Protein AF-A0A534AQ71-F1 (afdb_monomer_lite)

pLDDT: mean 83.66, std 16.33, range [37.22, 97.5]

Structure (mmCIF, N/CA/C/O backbone):
data_AF-A0A534AQ71-F1
#
_entry.id   AF-A0A534AQ71-F1
#
loop_
_atom_site.group_PDB
_atom_site.id
_atom_site.type_symbol
_atom_site.label_atom_id
_atom_site.label_alt_id
_atom_site.label_comp_id
_atom_site.label_asym_id
_atom_site.label_entity_id
_atom_site.label_seq_id
_atom_site.pdbx_PDB_ins_code
_atom_site.Cartn_x
_atom_site.Cartn_y
_atom_site.Cartn_z
_atom_site.occupancy
_atom_site.B_iso_or_equiv
_atom_site.auth_seq_id
_atom_site.auth_comp_id
_atom_site.auth_asym_id
_atom_site.auth_atom_id
_atom_site.pdbx_PDB_model_num
ATOM 1 N N . MET A 1 1 ? 11.803 28.408 21.266 1.00 37.22 1 MET A N 1
ATOM 2 C CA . MET A 1 1 ? 10.571 28.155 20.490 1.00 37.22 1 MET A CA 1
ATOM 3 C C . MET A 1 1 ? 10.920 27.140 19.412 1.00 37.22 1 MET A C 1
ATOM 5 O O . MET A 1 1 ? 11.490 27.512 18.396 1.00 37.22 1 MET A O 1
ATOM 9 N N . VAL A 1 2 ? 10.740 25.851 19.698 1.00 37.94 2 VAL A N 1
ATOM 10 C CA . VAL A 1 2 ? 11.113 24.765 18.778 1.00 37.94 2 VAL A CA 1
ATOM 11 C C . VAL A 1 2 ? 10.155 24.807 17.592 1.00 37.94 2 VAL A C 1
ATOM 13 O O . VAL A 1 2 ? 8.966 24.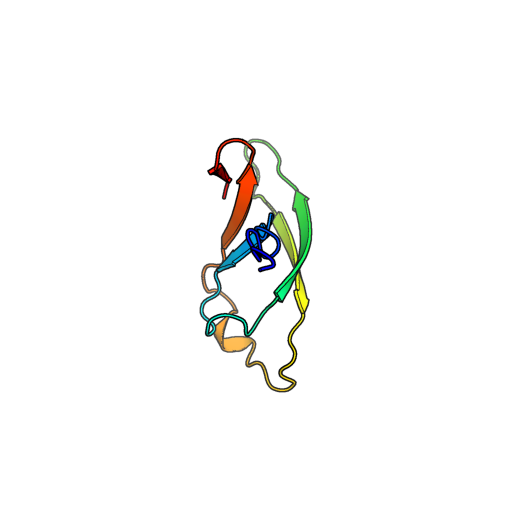543 17.763 1.00 37.94 2 VAL A O 1
ATOM 16 N N . ARG A 1 3 ? 10.649 25.164 16.402 1.00 41.31 3 ARG A N 1
ATOM 17 C CA . ARG A 1 3 ? 9.906 24.927 15.164 1.00 41.31 3 ARG A CA 1
ATOM 18 C C . ARG A 1 3 ? 9.898 23.423 14.916 1.00 41.31 3 ARG A C 1
ATOM 20 O O . ARG A 1 3 ? 10.923 22.836 14.595 1.00 41.31 3 ARG A O 1
ATOM 27 N N . ARG A 1 4 ? 8.746 22.795 15.155 1.00 45.50 4 ARG A N 1
ATOM 28 C CA . ARG A 1 4 ? 8.415 21.471 14.623 1.00 45.50 4 ARG A CA 1
ATOM 29 C C . ARG A 1 4 ? 8.036 21.655 13.146 1.00 45.50 4 ARG A C 1
ATOM 31 O O . ARG A 1 4 ? 6.862 21.719 12.819 1.00 45.50 4 ARG A O 1
ATOM 38 N N . GLU A 1 5 ? 9.041 21.803 12.296 1.00 42.81 5 GLU A N 1
ATOM 39 C CA . GLU A 1 5 ? 8.980 21.724 10.827 1.00 42.81 5 GLU A CA 1
ATOM 40 C C . GLU A 1 5 ? 10.106 20.721 10.499 1.00 42.81 5 GLU A C 1
ATOM 42 O O . GLU A 1 5 ? 11.256 21.014 10.799 1.00 42.81 5 GLU A O 1
ATOM 47 N N . ASP A 1 6 ? 9.940 19.463 10.094 1.00 43.56 6 ASP A N 1
ATOM 48 C CA . ASP A 1 6 ? 8.866 18.717 9.452 1.00 43.56 6 ASP A CA 1
ATOM 49 C C . ASP A 1 6 ? 8.541 17.441 10.248 1.00 43.56 6 ASP A C 1
ATOM 51 O O . ASP A 1 6 ? 9.421 16.641 10.585 1.00 43.56 6 ASP A O 1
ATOM 55 N N . SER A 1 7 ? 7.264 17.188 10.520 1.00 41.28 7 SER A N 1
ATOM 56 C CA . SER A 1 7 ? 6.801 15.861 10.922 1.00 41.28 7 SER A CA 1
ATOM 57 C C . SER A 1 7 ? 7.016 14.900 9.756 1.00 41.28 7 SER A C 1
ATOM 59 O O . SER A 1 7 ? 6.182 14.885 8.859 1.00 41.28 7 SER A O 1
ATOM 61 N N . MET A 1 8 ? 8.139 14.166 9.754 1.00 45.06 8 MET A N 1
ATOM 62 C CA . MET A 1 8 ? 8.437 13.007 8.893 1.00 45.06 8 MET A CA 1
ATOM 63 C C . MET A 1 8 ? 7.611 13.015 7.611 1.00 45.06 8 MET A C 1
ATOM 65 O O . MET A 1 8 ? 6.578 12.346 7.568 1.00 45.06 8 MET A O 1
ATOM 69 N N . ALA A 1 9 ? 8.006 13.810 6.609 1.00 52.59 9 ALA A N 1
ATOM 70 C CA . ALA A 1 9 ? 7.367 13.751 5.299 1.00 52.59 9 ALA A CA 1
ATOM 71 C C . ALA A 1 9 ? 7.279 12.266 4.918 1.00 52.59 9 ALA A C 1
ATOM 73 O O . ALA A 1 9 ? 8.316 11.623 4.733 1.00 52.59 9 ALA A O 1
ATOM 74 N N . ARG A 1 10 ? 6.064 11.690 4.963 1.00 61.81 10 ARG A N 1
ATOM 75 C CA . ARG A 1 10 ? 5.854 10.251 4.775 1.00 61.81 10 ARG A CA 1
ATOM 76 C C . ARG A 1 10 ? 6.315 9.967 3.352 1.00 61.81 10 ARG A C 1
ATOM 78 O O . ARG A 1 10 ? 5.598 10.251 2.400 1.00 61.81 10 ARG A O 1
ATOM 85 N N . LEU A 1 11 ? 7.540 9.456 3.222 1.00 75.50 11 LEU A N 1
ATOM 86 C CA . LEU A 1 11 ? 8.161 9.103 1.945 1.00 75.50 11 LEU A CA 1
ATOM 87 C C . LEU A 1 11 ? 7.262 8.162 1.140 1.00 75.50 11 LEU A C 1
ATOM 89 O O . LEU A 1 11 ? 7.325 8.172 -0.080 1.00 75.50 11 LEU A O 1
ATOM 93 N N . MET A 1 12 ? 6.411 7.387 1.812 1.00 82.56 12 MET A N 1
ATOM 94 C CA . MET A 1 12 ? 5.394 6.544 1.200 1.00 82.56 12 MET A CA 1
ATOM 95 C C . MET A 1 12 ? 4.039 6.792 1.869 1.00 82.56 12 MET A C 1
ATOM 97 O O . MET A 1 12 ? 3.924 6.726 3.096 1.00 82.56 12 MET A O 1
ATOM 101 N N . GLN A 1 13 ? 3.018 7.067 1.062 1.00 86.19 13 GLN A N 1
ATOM 102 C CA . GLN A 1 13 ? 1.618 7.167 1.475 1.00 86.19 13 GLN A CA 1
ATOM 103 C C . GLN A 1 13 ? 0.791 6.106 0.754 1.00 86.19 13 GLN A C 1
ATOM 105 O O . GLN A 1 13 ? 1.134 5.691 -0.351 1.00 86.19 13 GLN A O 1
ATOM 110 N N . ILE A 1 14 ? -0.294 5.658 1.381 1.00 89.31 14 ILE A N 1
ATOM 111 C CA . ILE A 1 14 ? -1.241 4.727 0.776 1.00 89.31 14 ILE A CA 1
ATOM 112 C C . ILE A 1 14 ? -2.634 5.344 0.779 1.00 89.31 14 ILE A C 1
ATOM 114 O O . ILE A 1 14 ? -3.068 5.906 1.782 1.00 89.31 14 ILE A O 1
ATOM 118 N N . THR A 1 15 ? -3.328 5.220 -0.345 1.00 90.62 15 THR A N 1
ATOM 119 C CA . THR A 1 15 ? -4.731 5.595 -0.485 1.00 90.62 15 THR A CA 1
ATOM 120 C C . THR A 1 15 ? -5.538 4.321 -0.646 1.00 90.62 15 THR A C 1
ATOM 122 O O . THR A 1 15 ? -5.281 3.519 -1.546 1.00 90.62 15 THR A O 1
ATOM 125 N N . THR A 1 16 ? -6.506 4.132 0.244 1.00 91.25 16 THR A N 1
ATOM 126 C CA . THR A 1 16 ? -7.416 2.984 0.233 1.00 91.25 16 THR A CA 1
ATOM 127 C C . THR A 1 16 ? -8.860 3.476 0.303 1.00 91.25 16 THR A C 1
ATOM 129 O O . THR A 1 16 ? -9.077 4.621 0.693 1.00 91.25 16 THR A O 1
ATOM 132 N N . PRO A 1 17 ? -9.852 2.634 -0.028 1.00 91.12 17 PRO A N 1
ATOM 133 C CA . PRO A 1 17 ? -11.267 2.972 0.145 1.00 91.12 17 PRO A CA 1
ATOM 134 C C . PRO A 1 17 ? -11.705 3.131 1.610 1.00 91.12 17 PRO A C 1
ATOM 136 O O . PRO A 1 17 ? -12.811 3.604 1.860 1.00 91.12 17 PRO A O 1
ATOM 139 N N . LEU A 1 18 ? -10.880 2.698 2.570 1.00 88.88 18 LEU A N 1
ATOM 140 C CA . LEU A 1 18 ? -11.127 2.911 3.994 1.00 88.88 18 LEU A CA 1
ATOM 141 C C . LEU A 1 18 ? -10.841 4.366 4.378 1.00 88.88 18 LEU A C 1
ATOM 143 O O . LEU A 1 18 ? -10.168 5.099 3.654 1.00 88.88 18 LEU A O 1
ATOM 147 N N . ALA A 1 19 ? -11.330 4.766 5.552 1.00 82.44 19 ALA A N 1
ATOM 148 C CA . ALA A 1 19 ? -11.036 6.079 6.110 1.00 82.44 19 ALA A CA 1
ATOM 149 C C . ALA A 1 19 ? -9.520 6.314 6.274 1.00 82.44 19 ALA A C 1
ATOM 151 O O . ALA A 1 19 ? -8.722 5.376 6.379 1.00 82.44 19 ALA A O 1
ATOM 152 N N . GLU A 1 20 ? -9.132 7.589 6.310 1.00 81.00 20 GLU A N 1
ATOM 153 C CA . GLU A 1 20 ? -7.741 7.991 6.514 1.00 81.00 20 GLU A CA 1
ATOM 154 C C . GLU A 1 20 ? -7.170 7.414 7.822 1.00 81.00 20 GLU A C 1
ATOM 156 O O . GLU A 1 20 ? -7.882 7.223 8.808 1.00 81.00 20 GLU A O 1
ATOM 161 N N . ASP A 1 21 ? -5.871 7.100 7.808 1.00 80.31 21 ASP A N 1
ATOM 162 C CA . ASP A 1 21 ? -5.104 6.546 8.935 1.00 80.31 21 ASP A CA 1
ATOM 163 C C . ASP A 1 21 ? -5.610 5.204 9.525 1.00 80.31 21 ASP A C 1
ATOM 165 O O . ASP A 1 21 ? -5.072 4.734 10.530 1.00 80.31 21 ASP A O 1
ATOM 169 N N . VAL A 1 22 ? -6.567 4.519 8.880 1.00 87.06 22 VAL A N 1
ATOM 170 C CA . VAL A 1 22 ? -6.967 3.143 9.253 1.00 87.06 22 VAL A CA 1
ATOM 171 C C . VAL A 1 22 ? -5.855 2.139 8.943 1.00 87.06 22 VAL A C 1
ATOM 173 O O . VAL A 1 22 ? -5.606 1.220 9.728 1.00 87.06 22 VAL A O 1
ATOM 176 N N . LEU A 1 23 ? -5.179 2.317 7.805 1.00 89.19 23 LEU A N 1
ATOM 177 C CA . LEU A 1 23 ? -4.082 1.470 7.347 1.00 89.19 23 LEU A CA 1
ATOM 178 C C . LEU A 1 23 ? -2.800 2.292 7.211 1.00 89.19 23 LEU A C 1
ATOM 180 O O . LEU A 1 23 ? -2.743 3.286 6.490 1.00 89.19 23 LEU A O 1
ATOM 184 N N . LEU A 1 24 ? -1.753 1.844 7.895 1.00 89.19 24 LEU A N 1
ATOM 185 C CA . LEU A 1 24 ? -0.435 2.462 7.911 1.00 89.19 24 LEU A CA 1
ATOM 186 C C . LEU A 1 24 ? 0.534 1.635 7.071 1.00 89.19 24 LEU A C 1
ATOM 188 O O . LEU A 1 24 ? 0.647 0.420 7.239 1.00 89.19 24 LEU A O 1
ATOM 192 N N . PHE A 1 25 ? 1.263 2.301 6.181 1.00 90.00 25 PHE A N 1
ATOM 193 C CA . PHE A 1 25 ? 2.255 1.655 5.330 1.00 90.00 25 PHE A CA 1
ATOM 194 C C . PHE A 1 25 ? 3.412 1.066 6.150 1.00 90.00 25 PHE A C 1
ATOM 196 O O . PHE A 1 25 ? 3.995 1.759 6.985 1.00 90.00 25 PHE A O 1
ATOM 203 N N . GLN A 1 26 ? 3.793 -0.184 5.864 1.00 91.25 26 GLN A N 1
ATOM 204 C CA . GLN A 1 26 ? 4.981 -0.815 6.450 1.00 91.25 26 GLN A CA 1
ATOM 205 C C . GLN A 1 26 ? 5.983 -1.279 5.390 1.00 91.25 26 GLN A C 1
ATOM 207 O O . GLN A 1 26 ? 7.184 -1.057 5.545 1.00 91.25 26 GLN A O 1
ATOM 212 N N . ARG A 1 27 ? 5.517 -1.964 4.341 1.00 92.50 27 ARG A N 1
ATOM 213 C CA . ARG A 1 27 ? 6.386 -2.606 3.346 1.00 92.50 27 ARG A CA 1
ATOM 214 C C . ARG A 1 27 ? 5.680 -2.728 2.001 1.00 92.50 27 ARG A C 1
ATOM 216 O O . ARG A 1 27 ? 4.488 -3.016 1.957 1.00 92.50 27 ARG A O 1
ATOM 223 N N . LEU A 1 28 ? 6.448 -2.579 0.925 1.00 92.50 28 LEU A N 1
ATOM 224 C CA . LEU A 1 28 ? 6.029 -2.833 -0.451 1.00 92.50 28 LEU A CA 1
ATOM 225 C C . LEU A 1 28 ? 7.105 -3.655 -1.166 1.00 92.50 28 LEU A C 1
ATOM 227 O O . LEU A 1 28 ? 8.276 -3.275 -1.160 1.00 92.50 28 LEU A O 1
ATOM 231 N N . HIS A 1 29 ? 6.695 -4.747 -1.804 1.00 94.94 29 HIS A N 1
ATOM 232 C CA . HIS A 1 29 ? 7.477 -5.466 -2.805 1.00 94.94 29 HIS A CA 1
ATOM 233 C C . HIS A 1 29 ? 6.794 -5.310 -4.162 1.00 94.94 29 HIS A C 1
ATOM 235 O O . HIS A 1 29 ? 5.586 -5.512 -4.271 1.00 94.94 29 HIS A O 1
ATOM 241 N N . VAL A 1 30 ? 7.563 -4.924 -5.179 1.00 94.12 30 VAL A N 1
ATOM 242 C CA . VAL A 1 30 ? 7.062 -4.696 -6.537 1.00 94.12 30 VAL A CA 1
ATOM 243 C C . VAL A 1 30 ? 7.761 -5.640 -7.494 1.00 94.12 30 VAL A C 1
ATOM 245 O O . VAL A 1 30 ? 8.991 -5.724 -7.489 1.00 94.12 30 VAL A O 1
ATOM 248 N N . TYR A 1 31 ? 6.974 -6.313 -8.322 1.00 96.50 31 TYR A N 1
ATOM 249 C CA . TYR A 1 31 ? 7.454 -7.088 -9.450 1.00 96.50 31 TYR A CA 1
ATOM 250 C C . TYR A 1 31 ? 6.815 -6.557 -10.733 1.00 96.50 31 TYR A C 1
ATOM 252 O O . TYR A 1 31 ? 5.593 -6.485 -10.855 1.00 96.50 31 TYR A O 1
ATOM 260 N N . GLU A 1 32 ? 7.660 -6.159 -11.679 1.00 95.75 32 GLU A N 1
ATOM 261 C CA . GLU A 1 32 ? 7.262 -5.563 -12.951 1.00 95.75 32 GLU A CA 1
ATOM 262 C C . GLU A 1 32 ? 8.112 -6.153 -14.076 1.00 95.75 32 GLU A C 1
ATOM 264 O O . GLU A 1 32 ? 9.338 -6.220 -13.976 1.00 95.75 32 GLU A O 1
ATOM 269 N N . GLU A 1 33 ? 7.461 -6.539 -15.173 1.00 97.50 33 GLU A N 1
ATOM 270 C CA . GLU A 1 33 ? 8.114 -6.955 -16.412 1.00 97.50 33 GLU A CA 1
ATOM 271 C C . GLU A 1 33 ? 7.420 -6.318 -17.616 1.00 97.50 33 GLU A C 1
ATOM 273 O O . GLU A 1 33 ? 6.202 -6.124 -17.635 1.00 97.50 33 GLU A O 1
ATOM 278 N N . LEU A 1 34 ? 8.193 -6.010 -18.659 1.00 97.12 34 LEU A N 1
ATOM 279 C CA . LEU A 1 34 ? 7.642 -5.432 -19.882 1.00 97.12 34 LEU A CA 1
ATOM 280 C C . LEU A 1 34 ? 6.612 -6.380 -20.512 1.00 97.12 34 LEU A C 1
ATOM 282 O O . LEU A 1 34 ? 6.899 -7.547 -20.768 1.00 97.12 34 LEU A O 1
ATOM 286 N N . SER A 1 35 ? 5.431 -5.844 -20.827 1.00 96.44 35 SER A N 1
ATOM 287 C CA . SER A 1 35 ? 4.304 -6.584 -21.423 1.00 96.44 35 SER A CA 1
ATOM 288 C C . SER A 1 35 ? 3.736 -7.713 -20.554 1.00 96.44 35 SER A C 1
ATOM 290 O O . SER A 1 35 ? 3.073 -8.613 -21.072 1.00 96.44 35 SER A O 1
ATOM 292 N N . ARG A 1 36 ? 3.958 -7.669 -19.236 1.00 96.12 36 ARG A N 1
ATOM 293 C CA . ARG A 1 36 ? 3.294 -8.549 -18.270 1.00 96.12 36 ARG A CA 1
ATOM 294 C C . ARG A 1 36 ? 2.521 -7.736 -17.231 1.00 96.12 36 ARG A C 1
ATOM 296 O O . ARG A 1 36 ? 2.856 -6.574 -17.004 1.00 96.12 36 ARG A O 1
ATOM 303 N N . PRO A 1 37 ? 1.497 -8.328 -16.593 1.00 96.62 37 PRO A N 1
ATOM 304 C CA . PRO A 1 37 ? 0.877 -7.726 -15.422 1.00 96.62 37 PRO A CA 1
ATOM 305 C C . PRO A 1 37 ? 1.917 -7.485 -14.327 1.00 96.62 37 PRO A C 1
ATOM 307 O O . PRO A 1 37 ? 2.757 -8.346 -14.064 1.00 96.62 37 PRO A O 1
ATOM 310 N N . PHE A 1 38 ? 1.847 -6.314 -13.707 1.00 95.31 38 PHE A N 1
ATOM 311 C CA . PHE A 1 38 ? 2.626 -5.996 -12.520 1.00 95.31 38 PHE A CA 1
ATOM 312 C C . PHE A 1 38 ? 1.982 -6.613 -11.276 1.00 95.31 38 PHE A C 1
ATOM 314 O O . PHE A 1 38 ? 0.774 -6.862 -11.241 1.00 95.31 38 PHE A O 1
ATOM 321 N N . GLU A 1 39 ? 2.783 -6.807 -10.233 1.00 96.00 39 GLU A N 1
ATOM 322 C CA . GLU A 1 39 ? 2.313 -7.235 -8.920 1.00 96.00 39 GLU A CA 1
ATOM 323 C C . GLU A 1 39 ? 2.913 -6.349 -7.825 1.00 96.00 39 GLU A C 1
ATOM 325 O O . GLU A 1 39 ? 4.122 -6.105 -7.775 1.00 96.00 39 GLU A O 1
ATOM 330 N N . HIS A 1 40 ? 2.053 -5.888 -6.917 1.00 94.38 40 HIS A N 1
ATOM 331 C CA . HIS A 1 40 ? 2.441 -5.136 -5.730 1.00 94.38 40 HIS A CA 1
ATOM 332 C C . HIS A 1 40 ? 1.995 -5.899 -4.484 1.00 94.38 40 HIS A C 1
ATOM 334 O O . HIS A 1 40 ? 0.803 -5.999 -4.198 1.00 94.38 40 HIS A O 1
ATOM 340 N N . GLN A 1 41 ? 2.953 -6.410 -3.716 1.00 95.94 41 GLN A N 1
ATOM 341 C CA . GLN A 1 41 ? 2.692 -7.044 -2.428 1.00 95.94 41 GLN A CA 1
ATOM 342 C C . GLN A 1 41 ? 2.904 -6.025 -1.307 1.00 95.94 41 GLN A C 1
ATOM 344 O O . GLN A 1 41 ? 4.022 -5.558 -1.070 1.00 95.94 41 GLN A O 1
ATOM 349 N N . LEU A 1 42 ? 1.816 -5.672 -0.623 1.00 93.62 42 LEU A N 1
ATOM 350 C CA . LEU A 1 42 ? 1.780 -4.655 0.427 1.00 93.62 42 LEU A CA 1
ATOM 351 C C . LEU A 1 42 ? 1.609 -5.288 1.806 1.00 93.62 42 LEU A C 1
ATOM 353 O O . LEU A 1 42 ? 0.755 -6.147 2.010 1.00 93.62 42 LEU A O 1
ATOM 357 N N . THR A 1 43 ? 2.386 -4.810 2.775 1.00 94.25 43 THR A N 1
ATOM 358 C CA . THR A 1 43 ? 2.142 -5.059 4.199 1.00 94.25 43 THR A CA 1
ATOM 359 C C . THR A 1 43 ? 1.751 -3.750 4.863 1.00 94.25 43 THR A C 1
ATOM 361 O O . THR A 1 43 ? 2.486 -2.759 4.788 1.00 94.25 43 THR A O 1
ATOM 364 N N . LEU A 1 44 ? 0.584 -3.761 5.503 1.00 91.50 44 LEU A N 1
ATOM 365 C CA . LEU A 1 44 ? -0.023 -2.616 6.170 1.00 91.50 44 LEU A CA 1
ATOM 366 C C . LEU A 1 44 ? -0.305 -2.973 7.626 1.00 91.50 44 LEU A C 1
ATOM 368 O O . LEU A 1 44 ? -0.595 -4.124 7.948 1.00 91.50 44 LEU A O 1
ATOM 372 N N . LEU A 1 45 ? -0.230 -1.977 8.499 1.00 91.69 45 LEU A N 1
ATOM 373 C CA . LEU A 1 45 ? -0.530 -2.109 9.918 1.00 91.69 45 LEU A CA 1
ATOM 374 C C . LEU A 1 45 ? -1.797 -1.326 10.245 1.00 91.69 45 LEU A C 1
ATOM 376 O O . LEU A 1 45 ? -2.003 -0.238 9.717 1.00 91.69 45 LEU A O 1
ATOM 380 N N . SER A 1 46 ? -2.614 -1.844 11.156 1.00 91.12 46 SER A N 1
ATOM 381 C CA . SER A 1 46 ? -3.737 -1.104 11.725 1.00 91.12 46 SER A CA 1
ATOM 382 C C . SER A 1 46 ? -3.680 -1.152 13.244 1.00 91.12 46 SER A C 1
ATOM 384 O O . SER A 1 46 ? -3.279 -2.158 13.829 1.00 91.12 46 SER A O 1
ATOM 386 N N . ALA A 1 47 ? -4.089 -0.059 13.883 1.00 91.12 47 ALA A N 1
ATOM 387 C CA . ALA A 1 47 ? -4.376 -0.052 15.313 1.00 91.12 47 ALA A CA 1
ATOM 388 C C . ALA A 1 47 ? -5.773 -0.627 15.620 1.00 91.12 47 ALA A C 1
ATOM 390 O O . ALA A 1 47 ? -6.041 -1.018 16.757 1.00 91.12 47 ALA A O 1
ATOM 391 N N . GLN A 1 48 ? -6.655 -0.676 14.617 1.00 91.12 48 GLN A N 1
ATOM 392 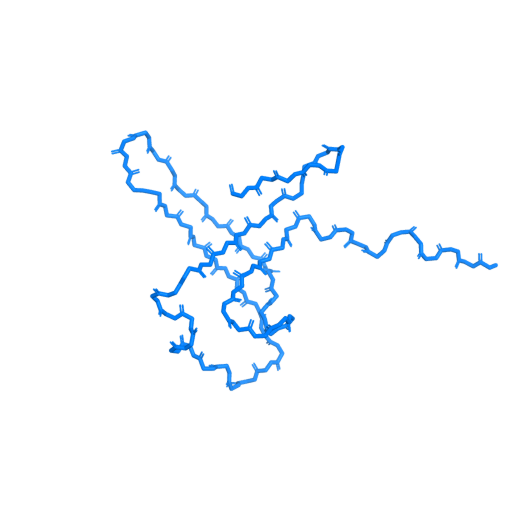C CA . GLN A 1 48 ? -7.995 -1.242 14.730 1.00 91.12 48 GLN A CA 1
ATOM 393 C C . GLN A 1 48 ? -7.919 -2.765 14.609 1.00 91.12 48 GLN A C 1
ATOM 395 O O . G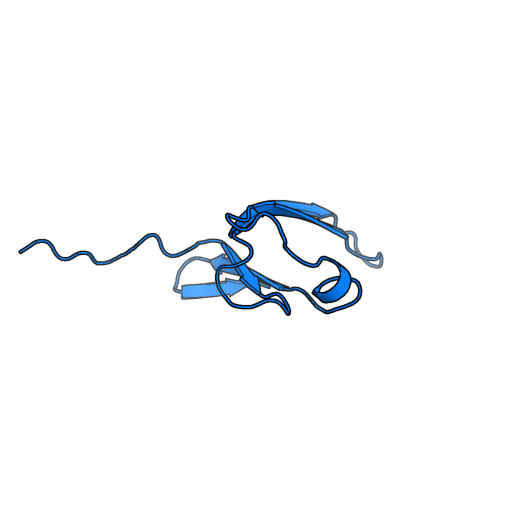LN A 1 48 ? -7.131 -3.304 13.831 1.00 91.12 48 GLN A O 1
ATOM 400 N N . LYS A 1 49 ? -8.728 -3.469 15.403 1.00 87.25 49 LYS A N 1
ATOM 401 C CA . LYS A 1 49 ? -8.759 -4.943 15.408 1.00 87.25 49 LYS A CA 1
ATOM 402 C C . LYS A 1 49 ? -9.832 -5.510 14.480 1.00 87.25 49 LYS A C 1
ATOM 404 O O . LYS A 1 49 ? -9.811 -6.699 14.188 1.00 87.25 49 LYS A O 1
ATOM 409 N N . ASP A 1 50 ? -10.755 -4.664 14.046 1.00 88.88 50 ASP A N 1
ATOM 410 C CA . ASP A 1 50 ? -12.017 -4.985 13.387 1.00 88.88 50 ASP A CA 1
ATOM 411 C C . ASP A 1 50 ? -12.126 -4.347 11.993 1.00 88.88 50 ASP A C 1
ATOM 413 O O . ASP A 1 50 ? -13.203 -3.965 11.545 1.00 88.88 50 ASP A O 1
ATOM 417 N N . VAL A 1 51 ? -11.003 -4.250 11.276 1.00 89.12 51 VAL A N 1
ATOM 418 C CA . VAL A 1 51 ? -10.997 -3.758 9.893 1.00 89.12 51 VAL A CA 1
ATOM 419 C C . VAL A 1 51 ? -11.753 -4.733 8.989 1.00 89.12 51 VAL A C 1
ATOM 421 O O . VAL A 1 51 ? -11.358 -5.890 8.840 1.00 89.12 51 VAL A O 1
ATOM 424 N N . ASN A 1 52 ? -12.815 -4.249 8.345 1.00 89.62 52 ASN A N 1
ATOM 425 C CA . ASN A 1 52 ? -13.554 -5.022 7.357 1.00 89.62 52 ASN A CA 1
ATOM 426 C C . ASN A 1 52 ? -12.784 -5.085 6.028 1.00 89.62 52 ASN A C 1
ATOM 428 O O . ASN A 1 52 ? -12.656 -4.090 5.315 1.00 89.62 52 ASN A O 1
ATOM 432 N N . LEU A 1 53 ? -12.265 -6.263 5.686 1.00 86.38 53 LEU A N 1
ATOM 433 C CA . LEU A 1 53 ? -11.453 -6.451 4.480 1.00 86.38 53 LEU A CA 1
ATOM 434 C C . LEU A 1 53 ? -12.284 -6.451 3.189 1.00 86.38 53 LEU A C 1
ATOM 436 O O . LEU A 1 53 ? -11.754 -6.108 2.129 1.00 86.38 53 LEU A O 1
ATOM 440 N N . ASP A 1 54 ? -13.583 -6.748 3.275 1.00 92.06 54 ASP A N 1
ATOM 441 C CA . ASP A 1 54 ? -14.497 -6.696 2.126 1.00 92.06 54 ASP A CA 1
ATOM 442 C C . ASP A 1 54 ? -14.630 -5.269 1.576 1.00 92.06 54 ASP A C 1
ATOM 444 O O . ASP A 1 54 ? -14.887 -5.057 0.390 1.00 92.06 54 ASP A O 1
ATOM 448 N N . ASP A 1 55 ? -14.372 -4.266 2.419 1.00 90.50 55 ASP A N 1
ATOM 449 C CA . ASP A 1 55 ? -14.386 -2.871 2.007 1.00 90.50 55 ASP A CA 1
ATOM 450 C C . ASP A 1 55 ? -13.163 -2.460 1.181 1.00 90.50 55 ASP A C 1
ATOM 452 O O . ASP A 1 55 ? -13.182 -1.379 0.592 1.00 90.50 55 ASP A O 1
ATOM 456 N N . VAL A 1 56 ? -12.141 -3.313 1.077 1.00 90.56 56 VAL A N 1
ATOM 457 C CA . VAL A 1 56 ? -10.922 -3.075 0.285 1.00 90.56 56 VAL A CA 1
ATOM 458 C C . VAL A 1 56 ? -10.828 -4.021 -0.911 1.00 90.56 56 VAL A C 1
ATOM 460 O O . VAL A 1 56 ? -10.319 -3.632 -1.963 1.00 90.56 56 VAL A O 1
ATOM 463 N N . LEU A 1 57 ? -11.317 -5.255 -0.780 1.00 92.56 57 LEU A N 1
ATOM 464 C CA . LEU A 1 57 ? -11.172 -6.283 -1.807 1.00 92.56 57 LEU A CA 1
ATOM 465 C C . LEU A 1 57 ? -11.810 -5.862 -3.144 1.00 92.56 57 LEU A C 1
ATOM 467 O O . LEU A 1 57 ? -12.957 -5.428 -3.202 1.00 92.56 57 LEU A O 1
ATOM 471 N N . GLY A 1 58 ? -11.054 -5.995 -4.239 1.00 93.56 58 GLY A N 1
ATOM 472 C CA . GLY A 1 58 ? -11.516 -5.657 -5.593 1.00 93.56 58 GLY A CA 1
ATOM 473 C C . GLY A 1 58 ? -11.668 -4.157 -5.871 1.00 93.56 58 GLY A C 1
ATOM 474 O O . GLY A 1 58 ? -12.070 -3.781 -6.972 1.00 93.56 58 GLY A O 1
ATOM 475 N N . LYS A 1 59 ? -11.335 -3.295 -4.906 1.00 94.25 59 LYS A N 1
ATOM 476 C CA . LYS A 1 59 ? -11.369 -1.839 -5.054 1.00 94.25 59 LYS A CA 1
ATOM 477 C C . LYS A 1 59 ? -9.957 -1.298 -5.322 1.00 94.25 59 LYS A C 1
ATOM 479 O O . LYS A 1 59 ? -8.974 -1.904 -4.893 1.00 94.25 59 LYS A O 1
ATOM 484 N N . PRO A 1 60 ? -9.827 -0.170 -6.040 1.00 93.06 60 PRO A N 1
ATOM 485 C CA . PRO A 1 60 ? -8.523 0.400 -6.353 1.00 93.06 60 PRO A CA 1
ATOM 486 C C . PRO A 1 60 ? -7.800 0.875 -5.088 1.00 93.06 60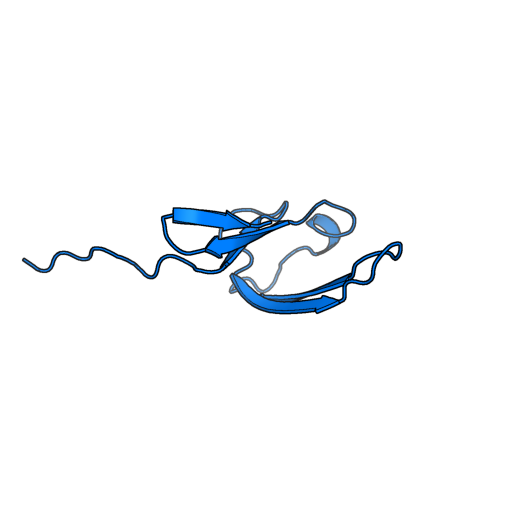 PRO A C 1
ATOM 488 O O . PRO A 1 60 ? -8.394 1.497 -4.205 1.00 93.06 60 PRO A O 1
ATOM 491 N N . VAL A 1 61 ? -6.498 0.608 -5.042 1.00 92.75 61 VAL A N 1
ATOM 492 C CA . VAL A 1 61 ? -5.564 1.046 -4.001 1.00 92.75 61 VAL A CA 1
ATOM 493 C C . VAL A 1 61 ? -4.342 1.629 -4.699 1.00 92.75 61 VAL A C 1
ATOM 495 O O . VAL A 1 61 ? -3.866 1.057 -5.679 1.00 92.75 61 VAL A O 1
ATOM 498 N N . SER A 1 62 ? -3.827 2.753 -4.203 1.00 92.62 62 SER A N 1
ATOM 499 C CA . SER A 1 62 ? -2.636 3.400 -4.761 1.00 92.62 62 SER A CA 1
ATOM 500 C C . SER A 1 62 ? -1.597 3.672 -3.686 1.00 92.62 62 SER A C 1
ATOM 502 O O . SER A 1 62 ? -1.932 4.045 -2.561 1.00 92.62 62 SER A O 1
ATOM 504 N N . VAL A 1 63 ? -0.326 3.529 -4.053 1.00 91.25 63 VAL A N 1
ATOM 505 C CA . VAL A 1 63 ? 0.812 3.889 -3.208 1.00 91.25 63 VAL A CA 1
ATOM 506 C C . VAL A 1 63 ? 1.494 5.089 -3.838 1.00 91.25 63 VAL A C 1
ATOM 508 O O . VAL A 1 63 ? 1.775 5.091 -5.026 1.00 91.25 63 VAL A O 1
ATOM 511 N N . GLN A 1 64 ? 1.763 6.113 -3.042 1.00 90.19 64 GLN A N 1
ATOM 512 C CA . GLN A 1 64 ? 2.429 7.326 -3.479 1.00 90.19 64 GLN A CA 1
ATOM 513 C C . GLN A 1 64 ? 3.821 7.382 -2.857 1.00 90.19 64 GLN A C 1
ATOM 515 O O . GLN A 1 64 ? 3.966 7.445 -1.637 1.00 90.19 64 GLN A O 1
ATOM 520 N N . LEU A 1 65 ? 4.849 7.375 -3.700 1.00 87.81 65 LEU A N 1
ATOM 521 C CA . LEU A 1 65 ? 6.247 7.524 -3.323 1.00 87.81 65 LEU A CA 1
ATOM 522 C C . LEU A 1 65 ? 6.684 8.977 -3.519 1.00 87.81 65 LEU A C 1
ATOM 524 O O . LEU A 1 65 ? 6.731 9.484 -4.643 1.00 87.81 65 LEU A O 1
ATOM 528 N N . GLY A 1 66 ? 7.052 9.637 -2.427 1.00 87.44 66 GLY A N 1
ATOM 529 C CA . GLY A 1 66 ? 7.742 10.917 -2.453 1.00 87.44 66 GLY A CA 1
ATOM 530 C C . GLY A 1 66 ? 9.141 10.763 -3.040 1.00 87.44 66 GLY A C 1
ATOM 531 O O . GLY A 1 66 ? 9.933 9.932 -2.599 1.00 87.44 66 GLY A O 1
ATOM 532 N N . ILE A 1 67 ? 9.459 11.589 -4.030 1.00 84.31 67 ILE A N 1
ATOM 533 C CA . ILE A 1 67 ? 10.794 11.693 -4.620 1.00 84.31 67 ILE A CA 1
ATOM 534 C C . ILE A 1 67 ? 11.359 13.103 -4.375 1.00 84.31 67 ILE A C 1
ATOM 536 O O . ILE A 1 67 ? 10.599 14.040 -4.099 1.00 84.31 67 ILE A O 1
ATOM 540 N N . PRO A 1 68 ? 12.692 13.294 -4.461 1.00 82.88 68 PRO A N 1
ATOM 541 C CA . PRO A 1 68 ? 13.306 14.593 -4.212 1.00 82.88 68 PRO A CA 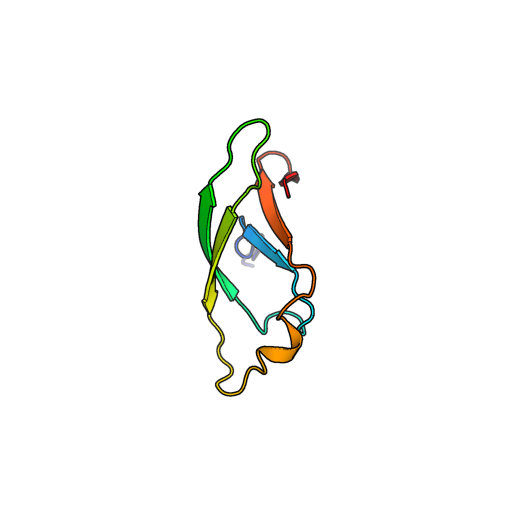1
ATOM 542 C C . PRO A 1 68 ? 12.660 15.722 -5.021 1.00 82.88 68 PRO A C 1
ATOM 544 O O . PRO A 1 68 ? 12.211 15.522 -6.151 1.00 82.88 68 PRO A O 1
ATOM 547 N N . LYS A 1 69 ? 12.691 16.936 -4.456 1.00 80.62 69 LYS A N 1
ATOM 548 C CA . LYS A 1 69 ? 12.075 18.155 -5.016 1.00 80.62 69 LYS A CA 1
ATOM 549 C C . LYS A 1 69 ? 10.538 18.171 -4.976 1.00 80.62 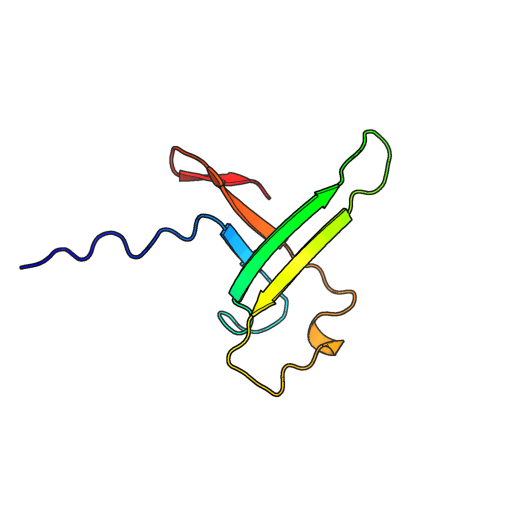69 LYS A C 1
ATOM 551 O O . LYS A 1 69 ? 9.922 18.823 -5.813 1.00 80.62 69 LYS A O 1
ATOM 556 N N . GLY A 1 70 ? 9.929 17.469 -4.016 1.00 71.69 70 GLY A N 1
ATOM 557 C CA . GLY A 1 70 ? 8.484 17.540 -3.756 1.00 71.69 70 GLY A CA 1
ATOM 558 C C . GLY A 1 70 ? 7.617 16.922 -4.854 1.00 71.69 70 GLY A C 1
ATOM 559 O O . GLY A 1 70 ? 6.458 17.294 -5.008 1.00 71.69 70 GLY A O 1
ATOM 560 N N . LYS A 1 71 ? 8.186 16.013 -5.651 1.00 79.56 71 LYS A N 1
ATOM 561 C CA . LYS A 1 71 ? 7.451 15.272 -6.678 1.00 79.56 71 LYS A CA 1
ATOM 562 C C . LYS A 1 71 ? 6.996 13.926 -6.122 1.00 79.56 71 LYS A C 1
ATOM 564 O O . LYS A 1 71 ? 7.550 13.432 -5.141 1.00 79.56 71 LYS A O 1
ATOM 569 N N . PHE A 1 72 ? 6.028 13.315 -6.796 1.00 84.50 72 PHE A N 1
ATOM 570 C CA . PHE A 1 72 ? 5.486 12.019 -6.413 1.00 84.50 72 PHE A CA 1
ATOM 571 C C . PHE A 1 72 ? 5.453 11.058 -7.592 1.00 84.50 72 PHE A C 1
ATOM 573 O O . PHE A 1 72 ? 5.250 11.472 -8.736 1.00 84.50 72 PHE A O 1
ATOM 580 N N . ARG A 1 73 ? 5.660 9.780 -7.289 1.00 83.19 73 ARG A N 1
ATOM 581 C CA . ARG A 1 73 ? 5.452 8.652 -8.191 1.00 83.19 73 ARG A CA 1
ATOM 582 C C . ARG A 1 73 ? 4.346 7.771 -7.616 1.00 83.19 73 ARG A C 1
ATOM 584 O O . ARG A 1 73 ? 4.295 7.605 -6.400 1.00 83.19 73 ARG A O 1
ATOM 591 N N . TYR A 1 74 ? 3.500 7.245 -8.490 1.00 83.19 74 TYR A N 1
ATOM 592 C CA . TYR A 1 74 ? 2.469 6.262 -8.168 1.00 83.19 74 TYR A CA 1
ATOM 593 C C . TYR A 1 74 ? 2.856 4.905 -8.749 1.00 83.19 74 TYR A C 1
ATOM 595 O O . TYR A 1 74 ? 3.650 4.914 -9.727 1.00 83.19 74 TYR A O 1
#

Radius of gyration: 15.13 Å; chains: 1; bounding box: 28×37×42 Å

Sequence (74 aa):
MVRREDSMARLMQITTPLAEDVLLFQRLHVYEELSRPFEHQLTLLSAQKDVNLDDVLGKPVSVQLGIPKGKFRY

Foldseek 3Di:
DDPCPDPPPPQKDKDFLDDPQQWAFDDWDWDDDPPDDIDIDTDTDGPDPDDDCVSGPPDDMDMWGQDPPRDIDD

Secondary structure (DSSP, 8-state):
------S---SEEEE-SSPTTSSEEEEEEEE--TTS--EEEEEEE-S-S---GGGTTTS--EEEEEETTTEEE-